Protein AF-A0A964ATF5-F1 (afdb_monomer_lite)

Secondary structure (DSSP, 8-state):
-----PEEESSTTSSS-S-EEEEEEETTEEEEEEEEGGGTEEEEEEEETTS-EEEEE--SS-----S--EEE-GGGHHHHT--PPPPPPP--S---EEEEEEEETTEEEEEEEEE-GGGEEEEEEE-SSS-EEEEEEESSTTPPPEEEEEES-HHHHHHHHHHHHHT-HHHHSSS--

Structure (mmCIF, N/CA/C/O backbone):
data_AF-A0A964ATF5-F1
#
_entry.id   AF-A0A964ATF5-F1
#
loop_
_atom_site.group_PDB
_atom_site.id
_atom_site.type_symbol
_atom_site.label_atom_id
_atom_site.label_alt_id
_atom_site.label_comp_id
_atom_site.label_asym_id
_atom_site.label_entity_id
_atom_site.label_seq_id
_atom_site.pdbx_PDB_ins_code
_atom_site.Cartn_x
_atom_site.Cartn_y
_atom_site.Cartn_z
_atom_site.occupancy
_atom_site.B_iso_or_equiv
_atom_site.auth_seq_id
_atom_site.auth_comp_id
_atom_site.auth_asym_id
_atom_site.auth_atom_id
_atom_site.pdbx_PDB_model_num
ATOM 1 N N . MET A 1 1 ? -17.609 7.959 -8.625 1.00 50.81 1 MET A N 1
ATOM 2 C CA . MET A 1 1 ? -16.649 9.082 -8.663 1.00 50.81 1 MET A CA 1
ATOM 3 C C . MET A 1 1 ? -15.408 8.611 -7.912 1.00 50.81 1 MET A C 1
ATOM 5 O O . MET A 1 1 ? -15.550 7.716 -7.094 1.00 50.81 1 MET A O 1
ATOM 9 N N . SER A 1 2 ? -14.205 9.063 -8.274 1.00 56.31 2 SER A N 1
ATOM 10 C CA . SER A 1 2 ? -12.957 8.657 -7.604 1.00 56.31 2 SER A CA 1
ATOM 11 C C . SER A 1 2 ? -12.400 9.888 -6.902 1.00 56.31 2 SER A C 1
ATOM 13 O O . SER A 1 2 ? -12.044 10.864 -7.566 1.00 56.31 2 SER A O 1
ATOM 15 N N . THR A 1 3 ? -12.387 9.872 -5.570 1.00 64.69 3 THR A N 1
ATOM 16 C CA . THR A 1 3 ? -11.705 10.894 -4.774 1.00 64.69 3 THR A CA 1
ATOM 17 C C . THR A 1 3 ? -10.304 10.400 -4.457 1.00 64.69 3 THR A C 1
ATOM 19 O O . THR A 1 3 ? -10.160 9.304 -3.937 1.00 64.69 3 THR A O 1
ATOM 22 N N . SER A 1 4 ? -9.280 11.201 -4.760 1.00 65.12 4 SER A N 1
ATOM 23 C CA . SER A 1 4 ? -7.876 10.856 -4.515 1.00 65.12 4 SER A CA 1
ATOM 24 C C . SER A 1 4 ? -7.350 11.612 -3.301 1.00 65.12 4 SER A C 1
ATOM 26 O O . SER A 1 4 ? -7.418 12.843 -3.251 1.00 65.12 4 SER A O 1
ATOM 28 N N . ILE A 1 5 ? -6.790 10.883 -2.334 1.00 69.50 5 ILE A N 1
ATOM 29 C CA . ILE A 1 5 ? -6.057 11.466 -1.205 1.00 69.50 5 ILE A CA 1
ATOM 30 C C . ILE A 1 5 ? -4.550 11.296 -1.398 1.00 69.50 5 ILE A C 1
ATOM 32 O O . ILE A 1 5 ? -4.072 10.248 -1.824 1.00 69.50 5 ILE A O 1
ATOM 36 N N . SER A 1 6 ? -3.787 12.337 -1.062 1.00 66.69 6 SER A N 1
ATOM 37 C CA . SER A 1 6 ? -2.322 12.291 -1.082 1.00 66.69 6 SER A CA 1
ATOM 38 C C . SER A 1 6 ? -1.779 11.702 0.221 1.00 66.69 6 SER A C 1
ATOM 40 O O . SER A 1 6 ? -2.226 12.063 1.310 1.00 66.69 6 SER A O 1
ATOM 42 N N . ALA A 1 7 ? -0.777 10.828 0.122 1.00 70.94 7 ALA A N 1
ATOM 43 C CA . ALA A 1 7 ? -0.118 10.233 1.281 1.00 70.94 7 ALA A CA 1
ATOM 44 C C . ALA A 1 7 ? 1.239 10.868 1.589 1.00 70.94 7 ALA A C 1
ATOM 46 O O . ALA A 1 7 ? 1.985 11.286 0.705 1.00 70.94 7 ALA A O 1
ATOM 47 N N . THR A 1 8 ? 1.594 10.857 2.869 1.00 70.62 8 THR A N 1
ATOM 48 C CA . THR A 1 8 ? 2.949 11.095 3.354 1.00 70.62 8 THR A CA 1
ATOM 49 C C . THR A 1 8 ? 3.662 9.762 3.542 1.00 70.62 8 THR A C 1
ATOM 51 O O . THR A 1 8 ? 3.167 8.856 4.216 1.00 70.62 8 THR A O 1
ATOM 54 N N . LEU A 1 9 ? 4.868 9.657 2.991 1.00 73.50 9 LEU A N 1
ATOM 55 C CA . LEU A 1 9 ? 5.733 8.502 3.182 1.00 73.50 9 LEU A CA 1
ATOM 56 C C . LEU A 1 9 ? 6.901 8.871 4.083 1.00 73.50 9 LEU A C 1
ATOM 58 O O . LEU A 1 9 ? 7.586 9.871 3.863 1.00 73.50 9 LEU A O 1
ATOM 62 N N . SER A 1 10 ? 7.170 8.026 5.071 1.00 66.38 10 SER A N 1
ATOM 63 C CA . SER A 1 10 ? 8.470 8.060 5.733 1.00 66.38 10 SER A CA 1
ATOM 64 C C . SER A 1 10 ? 9.520 7.535 4.752 1.00 66.38 10 SER A C 1
ATOM 66 O O . SER A 1 10 ? 9.303 6.513 4.109 1.00 66.38 10 SER A O 1
ATOM 68 N N . HIS A 1 11 ? 10.642 8.243 4.609 1.00 70.38 11 HIS A N 1
ATOM 69 C CA . HIS A 1 11 ? 11.719 7.876 3.680 1.00 70.38 11 HIS A CA 1
ATOM 70 C C . HIS A 1 11 ? 11.206 7.600 2.251 1.00 70.38 11 HIS A C 1
ATOM 72 O O . HIS A 1 11 ? 11.294 6.471 1.775 1.00 70.38 11 HIS A O 1
ATOM 78 N N . PRO A 1 12 ? 10.681 8.612 1.533 1.00 65.31 12 PRO A N 1
ATOM 79 C CA . PRO A 1 12 ? 10.026 8.421 0.232 1.00 65.31 12 PRO A CA 1
ATOM 80 C C . PRO A 1 12 ? 10.938 7.802 -0.841 1.00 65.31 12 PRO A C 1
ATOM 82 O O . PRO A 1 12 ? 10.440 7.242 -1.815 1.00 65.31 12 PRO A O 1
ATOM 85 N N . SER A 1 13 ? 12.260 7.877 -0.655 1.00 70.50 13 SER A N 1
ATOM 86 C CA . SER A 1 13 ? 13.266 7.244 -1.508 1.00 70.50 13 SER A CA 1
ATOM 87 C C . SER A 1 13 ? 13.494 5.759 -1.217 1.00 70.50 13 SER A C 1
ATOM 89 O O . SER A 1 13 ? 14.038 5.064 -2.081 1.00 70.50 13 SER A O 1
ATOM 91 N N . ALA A 1 14 ? 13.070 5.245 -0.058 1.00 78.88 14 ALA A N 1
ATOM 92 C CA . ALA A 1 14 ? 13.141 3.825 0.268 1.00 78.88 14 ALA A CA 1
ATOM 93 C C . ALA A 1 14 ? 12.366 3.015 -0.778 1.00 78.88 14 ALA A C 1
ATOM 95 O O . ALA A 1 14 ? 11.288 3.435 -1.206 1.00 78.88 14 ALA A O 1
ATOM 96 N N . LEU A 1 15 ? 12.908 1.873 -1.217 1.00 83.94 15 LEU A N 1
ATOM 97 C CA . LEU A 1 15 ? 12.185 0.990 -2.134 1.00 83.94 15 LEU A CA 1
ATOM 98 C C . LEU A 1 15 ? 10.875 0.530 -1.483 1.00 83.94 15 LEU A C 1
ATOM 100 O O . LEU A 1 15 ? 9.815 0.662 -2.085 1.00 83.94 15 LEU A O 1
ATOM 104 N N . ILE A 1 16 ? 10.970 0.088 -0.228 1.00 88.50 16 ILE A N 1
ATOM 105 C CA . ILE A 1 16 ? 9.838 -0.236 0.636 1.00 88.50 16 ILE A CA 1
ATOM 106 C C . ILE A 1 16 ? 9.809 0.817 1.751 1.00 88.50 16 ILE A C 1
ATOM 108 O O . ILE A 1 16 ? 10.645 0.759 2.659 1.00 88.50 16 ILE A O 1
ATOM 112 N N . PRO A 1 17 ? 8.907 1.810 1.684 1.00 85.69 17 PRO A N 1
ATOM 113 C CA . PRO A 1 17 ? 8.735 2.786 2.750 1.00 85.69 17 PRO A CA 1
ATOM 114 C C . PRO A 1 17 ? 8.351 2.072 4.052 1.00 85.69 17 PRO A C 1
ATOM 116 O O . PRO A 1 17 ? 7.461 1.222 4.033 1.00 85.69 17 PRO A O 1
ATOM 119 N N . PRO A 1 18 ? 8.979 2.389 5.195 1.00 85.88 18 PRO A N 1
ATOM 120 C CA . PRO A 1 18 ? 8.703 1.675 6.435 1.00 85.88 18 PRO A CA 1
ATOM 121 C C . PRO A 1 18 ? 7.317 1.992 6.993 1.00 85.88 18 PRO A C 1
ATOM 123 O O . PRO A 1 18 ? 6.692 1.130 7.604 1.00 85.88 18 PRO A O 1
ATOM 126 N N . VAL A 1 19 ? 6.843 3.222 6.776 1.00 87.12 19 VAL A N 1
ATOM 127 C CA . VAL A 1 19 ? 5.485 3.667 7.100 1.00 87.12 19 VAL A CA 1
ATOM 128 C C . VAL A 1 19 ? 4.964 4.586 6.003 1.00 87.12 19 VAL A C 1
ATOM 130 O O . VAL A 1 19 ? 5.649 5.532 5.594 1.00 87.12 19 VAL A O 1
ATOM 133 N N . ILE A 1 20 ? 3.726 4.335 5.596 1.00 88.12 20 ILE A N 1
ATOM 134 C CA . ILE A 1 20 ? 2.954 5.119 4.634 1.00 88.12 20 ILE A CA 1
ATOM 135 C C . ILE A 1 20 ? 1.678 5.562 5.338 1.00 88.12 20 ILE A C 1
ATOM 137 O O . ILE A 1 20 ? 1.016 4.733 5.962 1.00 88.12 20 ILE A O 1
ATOM 141 N N . ARG A 1 21 ? 1.341 6.851 5.274 1.00 86.94 21 ARG A N 1
ATOM 142 C CA . ARG A 1 21 ? 0.116 7.386 5.880 1.00 86.94 21 ARG A CA 1
ATOM 143 C C . ARG A 1 21 ? -0.605 8.300 4.917 1.00 86.94 21 ARG A C 1
ATO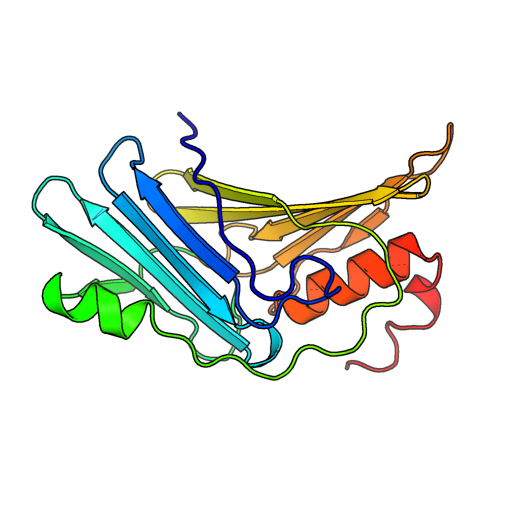M 145 O O . ARG A 1 21 ? 0.026 9.189 4.357 1.00 86.94 21 ARG A O 1
ATOM 152 N N . GLY A 1 22 ? -1.907 8.137 4.782 1.00 83.62 22 GLY A N 1
ATOM 153 C CA . GLY A 1 22 ? -2.760 9.064 4.048 1.00 83.62 22 GLY A CA 1
ATOM 154 C C . GLY A 1 22 ? -3.912 9.522 4.921 1.00 83.62 22 GLY A C 1
ATOM 155 O O . GLY A 1 22 ? -4.393 8.768 5.765 1.00 83.62 22 GLY A O 1
ATOM 156 N N . TYR A 1 23 ? -4.321 10.770 4.732 1.00 82.62 23 TYR A N 1
ATOM 157 C CA . TYR A 1 23 ? -5.541 11.307 5.313 1.00 82.62 23 TYR A CA 1
ATOM 158 C C . TYR A 1 23 ? -6.106 12.370 4.382 1.00 82.62 23 TYR A C 1
ATOM 160 O O . TYR A 1 23 ? -5.359 13.248 3.939 1.00 82.62 23 TYR A O 1
ATOM 168 N N . GLY A 1 24 ? -7.402 12.324 4.109 1.00 80.50 24 GLY A N 1
ATOM 169 C CA . GLY A 1 24 ? -8.054 13.376 3.345 1.00 80.50 24 GLY A CA 1
ATOM 170 C C . GLY A 1 24 ? -9.558 13.180 3.198 1.00 80.50 24 GLY A C 1
ATOM 171 O O . GLY A 1 24 ? -10.079 12.115 3.532 1.00 80.50 24 GLY A O 1
ATOM 172 N N . PRO A 1 25 ? -10.252 14.216 2.705 1.00 81.00 25 PRO A N 1
ATOM 173 C CA . PRO A 1 25 ? -11.669 14.126 2.396 1.00 81.00 25 PRO A CA 1
ATOM 174 C C . PRO A 1 25 ? -11.904 13.189 1.205 1.00 81.00 25 PRO A C 1
ATOM 176 O O . PRO A 1 25 ? -11.100 13.152 0.269 1.00 81.00 25 PRO A O 1
ATOM 179 N N . ILE A 1 26 ? -13.024 12.477 1.239 1.00 79.44 26 ILE A N 1
ATOM 180 C CA . ILE A 1 26 ? -13.593 11.731 0.116 1.00 79.44 26 ILE A CA 1
ATOM 181 C C . ILE A 1 26 ? -15.068 12.110 -0.068 1.00 79.44 26 ILE A C 1
ATOM 183 O O . ILE A 1 26 ? -15.620 12.815 0.773 1.00 79.44 26 ILE A O 1
ATOM 187 N N . ASP A 1 27 ? -15.704 11.646 -1.145 1.00 74.31 27 ASP A N 1
ATOM 188 C CA . ASP A 1 27 ? -17.076 12.045 -1.507 1.00 74.31 27 ASP A CA 1
ATOM 189 C C . ASP A 1 27 ? -18.108 11.861 -0.368 1.00 74.31 27 ASP A C 1
ATOM 191 O O . ASP A 1 27 ? -19.043 12.649 -0.281 1.00 74.31 27 ASP A O 1
ATOM 195 N N . GLU A 1 28 ? -17.922 10.874 0.519 1.00 74.12 28 GLU A N 1
ATOM 196 C CA . GLU A 1 28 ? -18.857 10.527 1.611 1.00 74.12 28 GLU A CA 1
ATOM 197 C C . GLU A 1 28 ? -18.236 10.644 3.023 1.00 74.12 28 GLU A C 1
ATOM 199 O O . GLU A 1 28 ? -18.723 10.042 3.986 1.00 74.12 28 GLU A O 1
ATOM 204 N N . GLY A 1 29 ? -17.141 11.402 3.173 1.00 82.44 29 GLY A N 1
ATOM 205 C CA . GLY A 1 29 ? -16.537 11.656 4.484 1.00 82.44 29 GLY A CA 1
ATOM 206 C C . GLY A 1 29 ? -15.022 11.854 4.467 1.00 82.44 29 GLY A C 1
ATOM 207 O O . GLY A 1 29 ? -14.483 12.608 3.660 1.00 82.44 29 GLY A O 1
ATOM 208 N N . GLU A 1 30 ? -14.313 11.206 5.389 1.00 86.06 30 GLU A N 1
ATOM 209 C CA . GLU A 1 30 ? -12.854 11.294 5.519 1.00 86.06 30 GLU A CA 1
ATOM 210 C C . GLU A 1 30 ? -12.228 9.899 5.483 1.00 86.06 30 GLU A C 1
ATOM 212 O O . GLU A 1 30 ? -12.626 9.001 6.226 1.00 86.06 30 GLU A O 1
ATOM 217 N N . LEU A 1 31 ? -11.204 9.724 4.653 1.00 86.12 31 LEU A N 1
ATOM 218 C CA . LEU A 1 31 ? -10.435 8.490 4.567 1.00 86.12 31 LEU A CA 1
ATOM 219 C C . LEU A 1 31 ? -9.077 8.682 5.234 1.00 86.12 31 LEU A C 1
ATOM 221 O O . LEU A 1 31 ? -8.338 9.615 4.915 1.00 86.12 31 LEU A O 1
ATOM 225 N N . GLY A 1 32 ? -8.723 7.766 6.129 1.00 88.25 32 GLY A N 1
ATOM 226 C CA . GLY A 1 32 ? -7.403 7.680 6.737 1.00 88.25 32 GLY A CA 1
ATOM 227 C C . GLY A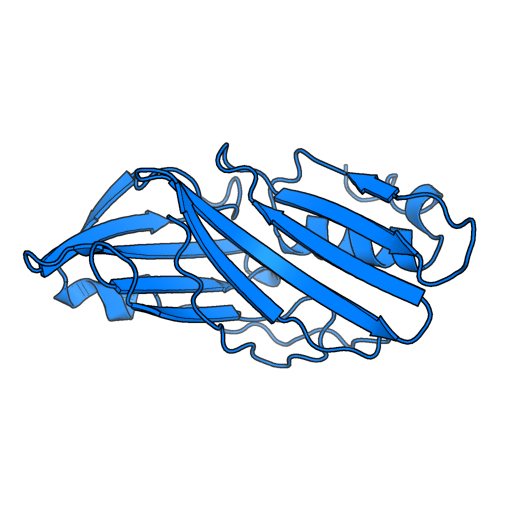 1 32 ? -6.826 6.279 6.606 1.00 88.25 32 GLY A C 1
ATOM 228 O O . GLY A 1 32 ? -7.533 5.290 6.777 1.00 88.25 32 GLY A O 1
ATOM 229 N N . PHE A 1 33 ? -5.528 6.172 6.350 1.00 89.69 33 PHE A N 1
ATOM 230 C CA . PHE A 1 33 ? -4.844 4.886 6.356 1.00 89.69 33 PHE A CA 1
ATOM 231 C C . PHE A 1 33 ? -3.425 4.992 6.884 1.00 89.69 33 PHE A C 1
ATOM 233 O O . PHE A 1 33 ? -2.753 6.019 6.743 1.00 89.69 33 PHE A O 1
ATOM 240 N N . THR A 1 34 ? -2.956 3.879 7.434 1.00 91.06 34 THR A N 1
ATOM 241 C CA . THR A 1 34 ? -1.560 3.672 7.783 1.00 91.06 34 THR A CA 1
ATOM 242 C C . THR A 1 34 ? -1.144 2.267 7.387 1.00 91.06 34 THR A C 1
ATOM 244 O O . THR A 1 34 ? -1.742 1.288 7.829 1.00 91.06 34 THR A O 1
ATOM 247 N N . LEU A 1 35 ? -0.069 2.174 6.610 1.00 91.38 35 LEU A N 1
ATOM 248 C CA . LEU A 1 35 ? 0.571 0.920 6.235 1.00 91.38 35 LEU A CA 1
ATOM 249 C C . LEU A 1 35 ? 1.984 0.889 6.806 1.00 91.38 35 LEU A C 1
ATOM 251 O O . LEU A 1 35 ? 2.717 1.878 6.716 1.00 91.38 35 LEU A O 1
ATOM 255 N N . ALA A 1 36 ? 2.384 -0.253 7.346 1.00 90.88 36 ALA A N 1
ATOM 256 C CA . ALA A 1 36 ? 3.763 -0.555 7.695 1.00 90.88 36 ALA A CA 1
ATOM 257 C C . ALA A 1 36 ? 4.163 -1.862 6.989 1.00 90.88 36 ALA A C 1
ATOM 259 O O . ALA A 1 36 ? 4.073 -2.935 7.594 1.00 90.88 36 ALA A O 1
ATOM 260 N N . PRO A 1 37 ? 4.603 -1.783 5.714 1.00 90.25 37 PRO A N 1
ATOM 261 C CA . PRO A 1 37 ? 4.813 -2.956 4.860 1.00 90.25 37 PRO A CA 1
ATOM 262 C C . PRO A 1 37 ? 5.800 -3.966 5.455 1.00 90.25 37 PRO A C 1
ATOM 264 O O . PRO A 1 37 ? 5.585 -5.173 5.414 1.00 90.25 37 PRO A O 1
ATOM 267 N N . LEU A 1 38 ? 6.882 -3.478 6.074 1.00 88.44 38 LEU A N 1
ATOM 268 C CA . LEU A 1 38 ? 7.891 -4.334 6.709 1.00 88.44 38 LEU A CA 1
ATOM 269 C C . LEU A 1 38 ? 7.382 -5.003 7.991 1.00 88.44 38 LEU A C 1
ATOM 271 O O . LEU A 1 38 ? 7.864 -6.070 8.360 1.00 88.44 38 LEU A O 1
ATOM 275 N N . ALA A 1 39 ? 6.419 -4.380 8.670 1.00 87.88 39 ALA A N 1
ATOM 276 C CA . ALA A 1 39 ? 5.762 -4.952 9.838 1.00 87.88 39 ALA A CA 1
ATOM 277 C C . ALA A 1 39 ? 4.558 -5.830 9.462 1.00 87.88 39 ALA A C 1
ATOM 279 O O . ALA A 1 39 ? 3.976 -6.433 10.359 1.00 87.88 39 ALA A O 1
ATOM 280 N N . ARG A 1 40 ? 4.185 -5.900 8.171 1.00 89.50 40 ARG A N 1
ATOM 281 C CA . ARG A 1 40 ? 2.992 -6.603 7.663 1.00 89.50 40 ARG A CA 1
ATOM 282 C C . ARG A 1 40 ? 1.720 -6.192 8.401 1.00 89.50 40 ARG A C 1
ATOM 284 O O . ARG A 1 40 ? 0.902 -7.022 8.785 1.00 89.50 40 ARG A O 1
ATOM 291 N N . THR A 1 41 ? 1.604 -4.892 8.664 1.00 89.31 41 THR A N 1
ATOM 292 C CA . THR A 1 41 ? 0.426 -4.322 9.321 1.00 89.31 41 THR A CA 1
ATOM 293 C C . THR A 1 41 ? -0.137 -3.192 8.491 1.00 89.31 41 THR A C 1
ATOM 295 O O . THR A 1 41 ? 0.604 -2.348 7.981 1.00 89.31 41 THR A O 1
ATOM 298 N N . ALA A 1 42 ? -1.455 -3.163 8.396 1.00 91.38 42 ALA A N 1
ATOM 299 C CA . ALA A 1 42 ? -2.184 -2.128 7.701 1.00 91.38 42 ALA A CA 1
ATOM 300 C C . ALA A 1 42 ? -3.496 -1.842 8.427 1.00 91.38 42 ALA A C 1
ATOM 302 O O . ALA A 1 42 ? -4.117 -2.732 9.011 1.00 91.38 42 ALA A O 1
ATOM 303 N N . ALA A 1 43 ? -3.895 -0.580 8.413 1.00 91.50 43 ALA A N 1
ATOM 304 C CA . ALA A 1 43 ? -5.188 -0.143 8.899 1.00 91.50 43 ALA A CA 1
ATOM 305 C C . ALA A 1 43 ? -5.720 0.945 7.978 1.00 91.50 43 ALA A C 1
ATOM 307 O O . ALA A 1 43 ? -4.984 1.859 7.593 1.00 91.50 43 ALA A O 1
ATOM 308 N N . VAL A 1 44 ? -7.003 0.847 7.665 1.00 90.00 44 VAL A N 1
ATOM 309 C CA . VAL A 1 44 ? -7.743 1.826 6.881 1.00 90.00 44 VAL A CA 1
ATOM 310 C C . VAL A 1 44 ? -9.024 2.148 7.632 1.00 90.00 44 VAL A C 1
ATOM 312 O O . VAL A 1 44 ? -9.633 1.272 8.245 1.00 90.00 44 VAL A O 1
ATOM 315 N N . ALA A 1 45 ? -9.407 3.413 7.627 1.00 89.75 45 ALA A N 1
ATOM 316 C CA . ALA A 1 45 ? -10.589 3.894 8.303 1.00 89.75 45 ALA A CA 1
ATOM 317 C C . ALA A 1 45 ? -11.310 4.917 7.431 1.00 89.75 45 ALA A C 1
ATOM 319 O O . ALA A 1 45 ? -10.710 5.901 6.999 1.00 89.75 45 ALA A O 1
ATOM 320 N N . LEU A 1 46 ? -12.597 4.680 7.225 1.00 88.38 46 LEU A N 1
ATOM 321 C CA . LEU A 1 46 ? -13.537 5.600 6.616 1.00 88.38 46 LEU A CA 1
ATOM 322 C C . LEU A 1 46 ? -14.394 6.196 7.727 1.00 88.38 46 LEU A C 1
ATOM 324 O O . LEU A 1 46 ? -15.111 5.475 8.421 1.00 88.38 46 LEU A O 1
ATOM 328 N N . ARG A 1 47 ? -14.312 7.508 7.907 1.00 87.06 47 ARG A N 1
ATOM 329 C CA . ARG A 1 47 ? -15.221 8.254 8.767 1.00 87.06 47 ARG A CA 1
ATOM 330 C C . ARG A 1 47 ? -16.340 8.835 7.913 1.00 87.06 47 ARG A C 1
ATOM 332 O O . ARG A 1 47 ? -16.043 9.611 7.012 1.00 87.06 47 ARG A O 1
ATOM 339 N N . THR A 1 48 ? -17.584 8.476 8.201 1.00 85.44 48 THR A N 1
ATOM 340 C CA . THR A 1 48 ? -18.764 8.990 7.491 1.00 85.44 48 THR A CA 1
ATOM 341 C C . THR A 1 48 ? -19.114 10.406 7.956 1.00 85.44 48 THR A C 1
ATOM 343 O O . THR A 1 48 ? -18.638 10.867 9.001 1.00 85.44 48 THR A O 1
ATOM 346 N N . GLU A 1 49 ? -19.973 11.104 7.209 1.00 82.69 49 GLU A N 1
ATOM 347 C CA . GLU A 1 49 ? -20.478 12.434 7.590 1.00 82.69 49 GLU A CA 1
ATOM 348 C C . GLU A 1 49 ? -21.214 12.439 8.941 1.00 82.69 49 GLU A C 1
ATOM 350 O O . GLU A 1 49 ? -21.067 13.384 9.720 1.00 82.69 49 GLU A O 1
ATOM 355 N N . ASP A 1 50 ? -21.923 11.352 9.262 1.00 82.69 50 ASP A N 1
ATOM 356 C CA . ASP A 1 50 ? -22.623 11.163 10.542 1.00 82.69 50 ASP A CA 1
ATOM 357 C C . ASP A 1 50 ? -21.661 10.948 11.728 1.00 82.69 50 ASP A C 1
ATOM 359 O O . ASP A 1 50 ? -22.064 10.946 12.894 1.00 82.69 50 ASP A O 1
ATOM 363 N N . GLY A 1 51 ? -20.358 10.827 11.452 1.00 78.06 51 GLY A N 1
ATOM 364 C CA . GLY A 1 51 ? -19.300 10.724 12.451 1.00 78.06 51 GLY A CA 1
ATOM 365 C C . GLY A 1 51 ? -18.975 9.296 12.879 1.00 78.06 51 GLY A C 1
ATOM 366 O O . GLY A 1 51 ? -18.100 9.113 13.735 1.00 78.06 51 GLY A O 1
ATOM 367 N N . ASP A 1 52 ? -19.621 8.305 12.274 1.00 84.94 52 ASP A N 1
ATOM 368 C CA . ASP A 1 52 ? -19.277 6.909 12.467 1.00 84.94 52 ASP A CA 1
ATOM 369 C C . ASP A 1 52 ? -17.973 6.546 11.750 1.00 84.94 52 ASP A C 1
ATOM 371 O O . ASP A 1 52 ? -17.570 7.196 10.785 1.00 84.94 52 ASP A O 1
ATOM 375 N N . VAL A 1 53 ? -17.291 5.500 12.225 1.00 88.00 53 VAL A N 1
ATOM 376 C CA . VAL A 1 53 ? -16.043 5.030 11.617 1.00 88.00 53 VAL A CA 1
ATOM 377 C C . VAL A 1 53 ? -16.131 3.554 11.270 1.00 88.00 53 VAL A C 1
ATOM 379 O O . VAL A 1 53 ? -16.217 2.691 12.146 1.00 88.00 53 VAL A O 1
ATOM 382 N N . LEU A 1 54 ? -16.024 3.288 9.975 1.00 89.25 54 LEU A N 1
ATOM 383 C CA . LEU A 1 54 ? -15.832 1.977 9.383 1.00 89.25 54 LEU A CA 1
ATOM 384 C C . LEU A 1 54 ? -14.337 1.710 9.248 1.00 89.25 54 LEU A C 1
ATOM 386 O O . LEU A 1 54 ? -13.590 2.538 8.730 1.00 89.25 54 LEU A O 1
ATOM 390 N N . ALA A 1 55 ? -13.882 0.561 9.729 1.00 89.44 55 ALA A N 1
ATOM 391 C CA . ALA A 1 55 ? -12.470 0.223 9.765 1.00 89.44 55 ALA A CA 1
ATOM 392 C C . ALA A 1 55 ? -12.184 -1.135 9.129 1.00 89.44 55 ALA A C 1
ATOM 394 O O . ALA A 1 55 ? -12.908 -2.115 9.321 1.00 89.44 55 ALA A O 1
ATOM 395 N N . TRP A 1 56 ? -11.051 -1.195 8.440 1.00 90.75 56 TRP A N 1
ATOM 396 C CA . TRP A 1 56 ? -10.391 -2.420 8.023 1.00 90.75 56 TRP A CA 1
ATOM 397 C C . TRP A 1 56 ? -9.001 -2.480 8.662 1.00 90.75 56 TRP A C 1
ATOM 399 O O . TRP A 1 56 ? -8.314 -1.463 8.807 1.00 90.75 56 TRP A O 1
ATOM 409 N N . ARG A 1 57 ? -8.573 -3.677 9.064 1.00 89.44 57 ARG A N 1
ATOM 410 C CA . ARG A 1 57 ? -7.246 -3.905 9.631 1.00 89.44 57 ARG A CA 1
ATOM 411 C C . ARG A 1 57 ? -6.719 -5.255 9.174 1.00 89.44 57 ARG A C 1
ATOM 413 O O . ARG A 1 57 ? -7.451 -6.236 9.206 1.00 89.44 57 ARG A O 1
ATOM 420 N N . SER A 1 58 ? -5.436 -5.304 8.837 1.00 88.25 58 SER A N 1
ATOM 421 C CA . SER A 1 58 ? -4.732 -6.553 8.550 1.00 88.25 58 SER A CA 1
ATOM 422 C C . SER A 1 58 ? -4.817 -7.512 9.742 1.00 88.25 58 SER A C 1
ATOM 424 O O . SER A 1 58 ? -4.525 -7.110 10.876 1.00 88.25 58 SER A O 1
ATOM 426 N N . ASP A 1 59 ? -5.106 -8.780 9.481 1.00 84.44 59 ASP A N 1
ATOM 427 C CA . ASP A 1 59 ? -5.084 -9.866 10.468 1.00 84.44 59 ASP A CA 1
ATOM 428 C C . ASP A 1 59 ? -3.729 -10.604 10.527 1.00 84.44 59 ASP A C 1
ATOM 430 O O . ASP A 1 59 ? -3.533 -11.492 11.356 1.00 84.44 59 ASP A O 1
ATOM 434 N N . GLY A 1 60 ? -2.778 -10.209 9.672 1.00 82.69 60 GLY A N 1
ATOM 435 C CA . GLY A 1 60 ? -1.447 -10.807 9.547 1.00 82.69 60 GLY A CA 1
ATOM 436 C C . GLY A 1 60 ? -1.317 -11.845 8.426 1.00 82.69 60 GLY A C 1
ATOM 437 O O . GLY A 1 60 ? -0.190 -12.242 8.122 1.00 82.69 60 GLY A O 1
ATOM 438 N N . SER A 1 61 ? -2.422 -12.253 7.791 1.00 86.25 61 SER A N 1
ATOM 439 C CA . SER A 1 61 ? -2.416 -13.124 6.602 1.00 86.25 61 SER A CA 1
ATOM 440 C C . SER A 1 61 ? -2.165 -12.351 5.302 1.00 86.25 61 SER A C 1
ATOM 442 O O . SER A 1 61 ? -1.572 -12.890 4.369 1.00 86.25 61 SER A O 1
ATOM 444 N N . GLY A 1 62 ? -2.522 -11.067 5.293 1.00 89.31 62 GLY A N 1
ATOM 445 C CA . GLY A 1 62 ? -2.236 -10.102 4.241 1.00 89.31 62 GLY A CA 1
ATOM 446 C C . GLY A 1 62 ? -2.379 -8.670 4.755 1.00 89.31 62 GLY A C 1
ATOM 447 O O . GLY A 1 62 ? -2.934 -8.430 5.833 1.00 89.31 62 GLY A O 1
ATOM 448 N N . ASP A 1 63 ? -1.834 -7.711 4.010 1.00 91.88 63 ASP A N 1
ATOM 449 C CA . ASP A 1 63 ? -1.906 -6.281 4.343 1.00 91.88 63 ASP A CA 1
ATOM 450 C C . ASP A 1 63 ? -2.538 -5.417 3.235 1.00 91.88 63 ASP A C 1
ATOM 452 O O . ASP A 1 63 ? -2.516 -4.188 3.329 1.00 91.88 63 ASP A O 1
ATOM 456 N N . ALA A 1 64 ? -3.147 -6.056 2.231 1.00 90.69 64 ALA A N 1
ATOM 457 C CA . ALA A 1 64 ? -3.974 -5.395 1.229 1.00 90.69 64 ALA A CA 1
ATOM 458 C C . ALA A 1 64 ? -5.346 -5.038 1.815 1.00 90.69 64 ALA A C 1
ATOM 460 O O . ALA A 1 64 ? -6.023 -5.927 2.339 1.00 90.69 64 ALA A O 1
ATOM 461 N N . PRO A 1 65 ? -5.769 -3.766 1.741 1.00 85.88 65 PRO A N 1
ATOM 462 C CA . PRO A 1 65 ? -7.090 -3.379 2.200 1.00 85.88 65 PRO A CA 1
ATOM 463 C C . PRO A 1 65 ? -8.184 -4.059 1.381 1.00 85.88 65 PRO A C 1
ATOM 465 O O . PRO A 1 65 ? -8.043 -4.300 0.185 1.00 85.88 65 PRO A O 1
ATOM 468 N N . GLY A 1 66 ? -9.287 -4.346 2.062 1.00 74.50 66 GLY A N 1
ATOM 469 C CA . GLY A 1 66 ? -10.513 -4.840 1.455 1.00 74.50 66 GLY A CA 1
ATOM 470 C C . GLY A 1 66 ? -11.720 -4.124 2.048 1.00 74.50 66 GLY A C 1
ATOM 471 O O . GLY A 1 66 ? -11.636 -2.974 2.485 1.00 74.50 66 GLY A O 1
ATOM 472 N N . TRP A 1 67 ? -12.846 -4.825 2.095 1.00 76.75 67 TRP A N 1
ATOM 473 C CA . TRP A 1 67 ? -14.085 -4.309 2.668 1.00 76.75 67 TRP A CA 1
ATOM 474 C C . TRP A 1 67 ? -13.923 -3.996 4.165 1.00 76.75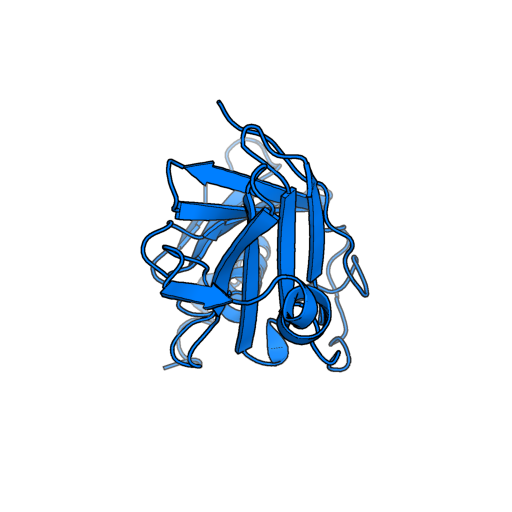 67 TRP A C 1
ATOM 476 O O . TRP A 1 67 ? -13.329 -4.807 4.884 1.00 76.75 67 TRP A O 1
ATOM 486 N N . PRO A 1 68 ? -14.454 -2.865 4.666 1.00 76.12 68 PRO A N 1
ATOM 487 C CA . PRO A 1 68 ? -14.487 -2.565 6.091 1.00 76.12 68 PRO A CA 1
ATOM 488 C C . PRO A 1 68 ? -15.117 -3.716 6.877 1.00 76.12 68 PRO A C 1
ATOM 490 O O . PRO A 1 68 ? -16.162 -4.243 6.511 1.00 76.12 68 PRO A O 1
ATOM 493 N N . GLN A 1 69 ? -14.466 -4.124 7.965 1.00 78.56 69 GLN A N 1
ATOM 494 C CA . GLN A 1 69 ? -14.854 -5.321 8.722 1.00 78.56 69 GLN A CA 1
ATOM 495 C C . GLN A 1 69 ? -15.508 -4.989 10.061 1.00 78.56 69 GLN A C 1
ATOM 497 O O . GLN A 1 69 ? -16.107 -5.861 10.689 1.00 78.56 69 GLN A O 1
ATOM 502 N N . THR A 1 70 ? -15.355 -3.755 10.547 1.00 84.25 70 THR A N 1
ATOM 503 C CA . THR A 1 70 ? -15.811 -3.397 11.889 1.00 84.25 70 THR A CA 1
ATOM 504 C C . THR A 1 70 ? -16.139 -1.918 12.034 1.00 84.25 70 THR A C 1
ATOM 506 O O . THR A 1 70 ? -15.535 -1.062 11.387 1.00 84.25 70 THR A O 1
ATOM 509 N N . TRP A 1 71 ? -17.070 -1.628 12.940 1.00 86.81 71 TRP A N 1
ATOM 510 C CA . TRP A 1 71 ? -17.366 -0.278 13.403 1.00 86.81 71 TRP A CA 1
ATOM 511 C C . TRP A 1 71 ? -16.499 0.037 14.614 1.00 86.81 71 TRP A C 1
ATOM 513 O O . TRP A 1 71 ? -16.432 -0.746 15.568 1.00 86.81 71 TRP A O 1
ATOM 523 N N . VAL A 1 72 ? -15.854 1.201 14.606 1.00 85.00 72 VAL A N 1
ATOM 524 C CA . VAL A 1 72 ? -15.065 1.678 15.744 1.00 85.00 72 VAL A CA 1
ATOM 525 C C . VAL A 1 72 ? -15.550 3.050 16.204 1.00 85.00 72 VAL A C 1
ATOM 527 O O . VAL A 1 72 ? -15.934 3.883 15.389 1.00 85.00 72 VAL A O 1
ATOM 530 N N . PRO A 1 73 ? -15.504 3.348 17.513 1.00 83.75 73 PRO A N 1
ATOM 531 C CA . PRO A 1 73 ? -15.741 4.706 17.979 1.00 83.75 73 PRO A CA 1
ATOM 532 C C . PRO A 1 73 ? -14.703 5.663 17.381 1.00 83.75 73 PRO A C 1
ATOM 534 O O . PRO A 1 73 ? -13.508 5.364 17.416 1.00 83.75 73 PRO A O 1
ATOM 537 N N . ALA A 1 74 ? -15.119 6.852 16.934 1.00 81.69 74 ALA A N 1
ATOM 538 C CA . ALA A 1 74 ? -14.221 7.849 16.333 1.00 81.69 74 ALA A CA 1
ATOM 539 C C . ALA A 1 74 ? -13.002 8.201 17.212 1.00 81.69 74 ALA A C 1
ATOM 541 O O . ALA A 1 74 ? -11.904 8.447 16.719 1.00 81.69 74 ALA A O 1
ATOM 542 N N . GLN A 1 75 ? -13.154 8.137 18.537 1.00 83.44 75 GLN A N 1
ATOM 543 C CA . GLN A 1 75 ? -12.074 8.347 19.511 1.00 83.44 75 GLN A CA 1
ATOM 544 C C . GLN A 1 75 ? -10.933 7.315 19.398 1.00 83.44 75 GLN A C 1
ATOM 546 O O . GLN A 1 75 ? -9.826 7.555 19.883 1.00 83.44 75 GLN A O 1
ATOM 551 N N . GLN A 1 76 ? -11.186 6.157 18.781 1.00 83.25 76 GLN A N 1
ATOM 552 C CA . GLN A 1 76 ? -10.190 5.113 18.543 1.00 83.25 76 GLN A CA 1
ATOM 553 C C . GLN A 1 76 ? -9.424 5.304 17.229 1.00 83.25 76 GLN A C 1
ATOM 555 O O . GLN A 1 76 ? -8.383 4.669 17.060 1.00 83.25 76 GLN A O 1
ATOM 560 N N . LEU A 1 77 ? -9.863 6.206 16.343 1.00 79.62 77 LEU A N 1
ATOM 561 C CA . LEU A 1 77 ? -9.236 6.455 15.042 1.00 79.62 77 LEU A CA 1
ATOM 562 C C . LEU A 1 77 ? -7.724 6.753 15.144 1.00 79.62 77 LEU A C 1
ATOM 564 O O . LEU A 1 77 ? -6.952 6.104 14.434 1.00 79.62 77 LEU A O 1
ATOM 568 N N . PRO A 1 78 ? -7.235 7.611 16.070 1.00 80.44 78 PRO A N 1
ATOM 569 C CA . PRO A 1 78 ? -5.797 7.856 16.196 1.00 80.44 78 PRO A CA 1
ATOM 570 C C . PRO A 1 78 ? -5.001 6.618 16.621 1.00 80.44 78 PRO A C 1
ATOM 572 O O . PRO A 1 78 ? -3.841 6.477 16.243 1.00 80.44 78 PRO A O 1
ATOM 575 N N . LYS A 1 79 ? -5.606 5.724 17.415 1.00 84.06 79 LYS A N 1
ATOM 576 C CA . LYS A 1 79 ? -4.970 4.471 17.850 1.00 84.06 79 LYS A CA 1
ATOM 577 C C . LYS A 1 79 ? -4.965 3.436 16.731 1.00 84.06 79 LYS A C 1
ATOM 579 O O . LYS A 1 79 ? -3.974 2.734 16.573 1.00 84.06 79 LYS A O 1
ATOM 584 N N . LEU A 1 80 ? -6.054 3.359 15.969 1.00 83.69 80 LEU A N 1
ATOM 585 C CA . LEU A 1 80 ? -6.192 2.463 14.826 1.00 83.69 80 LEU A CA 1
ATOM 586 C C . LEU A 1 80 ? -5.166 2.796 13.737 1.00 83.69 80 LEU A C 1
ATOM 588 O O . LEU A 1 80 ? -4.474 1.906 13.255 1.00 83.69 80 LEU A O 1
ATOM 592 N N . LEU A 1 81 ? -5.021 4.082 13.407 1.00 83.38 81 LEU A N 1
ATOM 593 C CA . LEU A 1 81 ? -4.090 4.561 12.382 1.00 83.38 81 LEU A CA 1
ATOM 594 C C . LEU A 1 81 ? -2.650 4.723 12.897 1.00 83.38 81 LEU A C 1
ATOM 596 O O . LEU A 1 81 ? -1.788 5.262 12.198 1.00 83.38 81 LEU A O 1
ATOM 600 N N . HIS A 1 82 ? -2.344 4.269 14.113 1.00 81.38 82 HIS A N 1
ATOM 601 C CA . HIS A 1 82 ? -0.982 4.295 14.623 1.00 81.38 82 HIS A CA 1
ATOM 602 C C . HIS A 1 82 ? -0.220 3.038 14.195 1.00 81.38 82 HIS A C 1
ATOM 604 O O . HIS A 1 82 ? -0.507 1.941 14.663 1.00 81.38 82 HIS A O 1
ATOM 610 N N . ALA A 1 83 ? 0.826 3.211 13.385 1.00 72.56 83 ALA A N 1
ATOM 611 C CA . ALA A 1 83 ? 1.825 2.170 13.156 1.00 72.56 83 ALA A CA 1
ATOM 612 C C . ALA A 1 83 ? 3.212 2.638 13.581 1.00 72.56 83 ALA A C 1
ATOM 614 O O . ALA A 1 83 ? 3.604 3.791 13.345 1.00 72.56 83 ALA A O 1
ATOM 615 N N . LYS A 1 84 ? 3.953 1.711 14.191 1.00 70.25 84 LYS A N 1
ATOM 616 C CA . LYS A 1 84 ? 5.351 1.895 14.561 1.00 70.25 84 LYS A CA 1
ATOM 617 C C . LYS A 1 84 ? 6.218 1.747 13.314 1.00 70.25 84 LYS A C 1
ATOM 619 O O . LYS A 1 84 ? 6.062 0.789 12.565 1.00 70.25 84 LYS A O 1
ATOM 624 N N . ALA A 1 85 ? 7.136 2.687 13.112 1.00 65.38 85 ALA A N 1
ATOM 625 C CA . ALA A 1 85 ? 8.109 2.583 12.037 1.00 65.38 85 ALA A CA 1
ATOM 626 C C . ALA A 1 85 ? 9.174 1.536 12.367 1.00 65.38 85 ALA A C 1
ATOM 628 O O . ALA A 1 85 ? 9.741 1.540 13.462 1.00 65.38 85 ALA A O 1
ATOM 629 N N . THR A 1 86 ? 9.451 0.674 11.396 1.00 69.62 86 THR A N 1
ATOM 630 C CA . THR A 1 86 ? 10.680 -0.124 11.339 1.00 69.62 86 THR A CA 1
ATOM 631 C C . THR A 1 86 ? 11.742 0.683 10.589 1.00 69.62 86 THR A C 1
ATOM 633 O O . THR A 1 86 ? 11.398 1.554 9.791 1.00 69.62 86 THR A O 1
ATOM 636 N N . GLU A 1 87 ? 13.031 0.457 10.841 1.00 68.50 87 GLU A N 1
ATOM 637 C CA . GLU A 1 87 ? 14.072 1.140 10.067 1.00 68.50 87 GLU A CA 1
ATOM 638 C C . GLU A 1 87 ? 13.968 0.776 8.574 1.00 68.50 87 GLU A C 1
ATOM 640 O O . GLU A 1 87 ? 13.770 -0.396 8.238 1.00 68.50 87 GLU A O 1
ATOM 645 N N . PRO A 1 88 ? 14.065 1.762 7.663 1.00 62.31 88 PRO A N 1
ATOM 646 C CA . PRO A 1 88 ? 14.102 1.483 6.237 1.00 62.31 88 PRO A CA 1
ATOM 647 C C . PRO A 1 88 ? 15.402 0.761 5.875 1.00 62.31 88 PRO A C 1
ATOM 649 O O . PRO A 1 88 ? 16.482 1.127 6.335 1.00 62.31 88 PRO A O 1
ATOM 652 N N . GLY A 1 89 ? 15.317 -0.214 4.972 1.00 53.88 89 GLY A N 1
ATOM 653 C CA . GLY A 1 89 ? 16.503 -0.717 4.284 1.00 53.88 89 GLY A CA 1
ATOM 654 C C . GLY A 1 89 ? 17.086 0.339 3.329 1.00 53.88 89 GLY A C 1
ATOM 655 O O . GLY A 1 89 ? 16.364 1.242 2.886 1.00 53.88 89 GLY A O 1
ATOM 656 N N . PRO A 1 90 ? 18.376 0.240 2.963 1.00 54.03 90 PRO A N 1
ATOM 657 C CA . PRO A 1 90 ? 18.958 1.098 1.936 1.00 54.03 90 PRO A CA 1
ATOM 658 C C . PRO A 1 90 ? 18.205 0.932 0.609 1.00 54.03 90 PRO A C 1
ATOM 660 O O . PRO A 1 90 ? 17.827 -0.176 0.230 1.00 54.03 90 PRO A O 1
ATOM 663 N N . SER A 1 91 ? 18.008 2.032 -0.120 1.00 57.53 91 SER A N 1
ATOM 664 C CA . SER A 1 91 ? 17.414 1.994 -1.458 1.00 57.53 91 SER A CA 1
ATOM 665 C C . SER A 1 91 ? 18.449 2.342 -2.520 1.00 57.53 91 SER A C 1
ATOM 667 O O . SER A 1 91 ? 18.912 3.484 -2.558 1.00 57.53 91 SER A O 1
ATOM 669 N N . PRO A 1 92 ? 18.792 1.401 -3.414 1.00 59.72 92 PRO A N 1
ATOM 670 C CA . PRO A 1 92 ? 19.650 1.687 -4.559 1.00 59.72 92 PRO A CA 1
ATOM 671 C C . PRO A 1 92 ? 18.897 2.401 -5.698 1.00 59.72 92 PRO A C 1
ATOM 673 O O . PRO A 1 92 ? 19.496 2.726 -6.722 1.00 59.72 92 PRO A O 1
ATOM 676 N N . LEU A 1 93 ? 17.584 2.627 -5.558 1.00 62.31 93 LEU A N 1
ATOM 677 C CA . LEU A 1 93 ? 16.712 3.087 -6.635 1.00 62.31 93 LEU A CA 1
ATOM 678 C C . LEU A 1 93 ? 16.287 4.548 -6.422 1.00 62.31 93 LEU A C 1
ATOM 680 O O . LEU A 1 93 ? 15.615 4.839 -5.429 1.00 62.31 93 LEU A O 1
ATOM 684 N N . PRO A 1 94 ? 16.595 5.473 -7.352 1.00 60.91 94 PRO A N 1
ATOM 685 C CA . PRO A 1 94 ? 16.069 6.833 -7.289 1.00 60.91 94 PRO A CA 1
ATOM 686 C C . PRO A 1 94 ? 14.551 6.838 -7.526 1.00 60.91 94 PRO A C 1
ATOM 688 O O . PRO A 1 94 ? 14.021 5.980 -8.231 1.00 60.91 94 PRO A O 1
ATOM 691 N N . GLY A 1 95 ? 13.857 7.818 -6.949 1.00 65.19 95 GLY A N 1
ATOM 692 C CA . GLY A 1 95 ? 12.413 8.007 -7.107 1.00 65.19 95 GLY A CA 1
ATOM 693 C C . GLY A 1 95 ? 11.703 8.232 -5.777 1.00 65.19 95 GLY A C 1
ATOM 694 O O . GLY A 1 95 ? 12.253 7.946 -4.716 1.00 65.19 95 GLY A O 1
ATOM 695 N N . SER A 1 96 ? 10.483 8.752 -5.848 1.00 72.06 96 SER A N 1
ATOM 696 C CA . SER A 1 96 ? 9.556 8.851 -4.724 1.00 72.06 96 SER A CA 1
ATOM 697 C C . SER A 1 96 ? 8.261 8.147 -5.086 1.00 72.06 96 SER A C 1
ATOM 699 O O . SER A 1 96 ? 7.837 8.184 -6.243 1.00 72.06 96 SER A O 1
ATOM 701 N N . TRP A 1 97 ? 7.637 7.525 -4.097 1.00 82.25 97 TRP A N 1
ATOM 702 C CA . TRP A 1 97 ? 6.280 7.019 -4.233 1.00 82.25 97 TRP A CA 1
ATOM 703 C C . TRP A 1 97 ? 5.272 8.172 -4.177 1.00 82.25 97 TRP A C 1
ATOM 705 O O . TRP A 1 97 ? 5.400 9.078 -3.353 1.00 82.25 97 TRP A O 1
ATOM 715 N N . ALA A 1 98 ? 4.275 8.114 -5.047 1.00 83.75 98 ALA A N 1
ATOM 716 C CA . ALA A 1 98 ? 2.982 8.755 -4.886 1.00 83.75 98 ALA A CA 1
ATOM 717 C C . ALA A 1 98 ? 1.975 7.682 -4.464 1.00 83.75 98 ALA A C 1
ATOM 719 O O . ALA A 1 98 ? 2.175 6.507 -4.770 1.00 83.75 98 ALA A O 1
ATOM 720 N N . VAL A 1 99 ? 0.925 8.079 -3.751 1.00 84.75 99 VAL A N 1
ATOM 721 C CA . VAL A 1 99 ? -0.148 7.169 -3.350 1.00 84.75 99 VAL A CA 1
ATOM 722 C C . VAL A 1 99 ? -1.475 7.838 -3.637 1.00 84.75 99 VAL A C 1
ATOM 724 O O . VAL A 1 99 ? -1.635 9.024 -3.337 1.00 84.75 99 VAL A O 1
ATOM 727 N N . THR A 1 100 ? -2.399 7.065 -4.178 1.00 85.75 100 THR A N 1
ATOM 728 C CA . THR A 1 100 ? -3.801 7.416 -4.344 1.00 85.75 100 THR A CA 1
ATOM 729 C C . THR A 1 100 ? -4.625 6.354 -3.641 1.00 85.75 100 THR A C 1
ATOM 731 O O . THR A 1 100 ? -4.315 5.172 -3.721 1.00 85.75 100 THR A O 1
ATOM 734 N N . ALA A 1 101 ? -5.654 6.778 -2.920 1.00 84.00 101 ALA A N 1
ATOM 735 C CA . ALA A 1 101 ? -6.683 5.873 -2.440 1.00 84.00 101 ALA A CA 1
ATOM 736 C C . ALA A 1 101 ? -7.976 6.183 -3.179 1.00 84.00 101 ALA A C 1
ATOM 738 O O . ALA A 1 101 ? -8.281 7.363 -3.334 1.00 84.00 101 ALA A O 1
ATOM 739 N N . THR A 1 102 ? -8.709 5.155 -3.591 1.00 82.06 102 THR A N 1
ATOM 740 C CA . THR A 1 102 ? -10.013 5.269 -4.245 1.00 82.06 102 THR A CA 1
ATOM 741 C C . THR A 1 102 ? -11.032 4.445 -3.471 1.00 82.06 102 THR A C 1
ATOM 743 O O . THR A 1 102 ? -10.749 3.326 -3.051 1.00 82.06 102 THR A O 1
ATOM 746 N N . LEU A 1 103 ? -12.230 4.994 -3.290 1.00 78.69 103 LEU A N 1
ATOM 747 C CA . LEU A 1 103 ? -13.361 4.268 -2.727 1.00 78.69 103 LEU A CA 1
ATOM 748 C C . LEU A 1 103 ? -14.234 3.702 -3.863 1.00 78.69 103 LEU A C 1
ATOM 750 O O . LEU A 1 103 ? -14.720 4.452 -4.713 1.00 78.69 103 LEU A O 1
ATOM 754 N N . HIS A 1 104 ? -14.445 2.387 -3.866 1.00 78.12 104 HIS A N 1
ATOM 755 C CA . HIS A 1 104 ? -15.321 1.662 -4.787 1.00 78.12 104 HIS A CA 1
ATOM 756 C C . HIS A 1 104 ? -16.500 1.060 -4.010 1.00 78.12 104 HIS A C 1
ATOM 758 O O . HIS A 1 104 ? -16.445 -0.075 -3.538 1.00 78.12 104 HIS A O 1
ATOM 764 N N . GLY A 1 105 ? -17.578 1.834 -3.854 1.00 77.38 105 GLY A N 1
ATOM 765 C CA . GLY A 1 105 ? -18.644 1.475 -2.916 1.00 77.38 105 GLY A CA 1
ATOM 766 C C . GLY A 1 105 ? -18.115 1.587 -1.489 1.00 77.38 105 GLY A C 1
ATOM 767 O O . GLY A 1 105 ? -17.788 2.682 -1.060 1.00 77.38 105 GLY A O 1
ATOM 768 N N . GLU A 1 106 ? -17.969 0.467 -0.782 1.00 72.56 106 GLU A N 1
ATOM 769 C CA . GLU A 1 106 ? -17.321 0.438 0.541 1.00 72.56 106 GLU A CA 1
ATOM 770 C C . GLU A 1 106 ? -15.877 -0.087 0.488 1.00 72.56 106 GLU A C 1
ATOM 772 O O . GLU A 1 106 ? -15.136 0.053 1.460 1.00 72.56 106 GLU A O 1
ATOM 777 N N . ALA A 1 107 ? -15.450 -0.682 -0.631 1.00 79.44 107 ALA A N 1
ATOM 778 C CA . ALA A 1 107 ? -14.106 -1.229 -0.780 1.00 79.44 107 ALA A CA 1
ATOM 779 C C . ALA A 1 107 ? -13.087 -0.114 -1.034 1.00 79.44 107 ALA A C 1
ATOM 781 O O . ALA A 1 107 ? -13.325 0.791 -1.837 1.00 79.44 107 ALA A O 1
ATOM 782 N N . ILE A 1 108 ? -11.940 -0.186 -0.361 1.00 81.81 108 ILE A N 1
ATOM 783 C CA . ILE A 1 108 ? -10.893 0.830 -0.468 1.00 81.81 108 ILE A CA 1
ATOM 784 C C . ILE A 1 108 ? -9.734 0.255 -1.263 1.00 81.81 108 ILE A C 1
ATOM 786 O O . ILE A 1 108 ? -9.084 -0.694 -0.831 1.00 81.81 108 ILE A O 1
ATOM 790 N N . GLU A 1 109 ? -9.465 0.877 -2.401 1.00 88.00 109 GLU A N 1
ATOM 791 C CA . GLU A 1 109 ? -8.326 0.579 -3.250 1.00 88.00 109 GLU A CA 1
ATOM 792 C C . GLU A 1 109 ? -7.195 1.568 -2.965 1.00 88.00 109 GLU A C 1
ATOM 794 O O . GLU A 1 109 ? -7.423 2.773 -2.853 1.00 88.00 109 GLU A O 1
ATOM 799 N N . LEU A 1 110 ? -5.967 1.072 -2.843 1.00 90.00 110 LEU A N 1
ATOM 800 C CA . LEU A 1 110 ? -4.760 1.880 -2.737 1.00 90.00 110 LEU A CA 1
ATOM 801 C C . LEU A 1 110 ? -3.865 1.611 -3.940 1.00 90.00 110 LEU A C 1
ATOM 803 O O . LEU A 1 110 ? -3.477 0.470 -4.163 1.00 90.00 110 LEU A O 1
ATOM 807 N N . GLU A 1 111 ? -3.471 2.665 -4.646 1.00 92.12 111 GLU A N 1
ATOM 808 C CA . GLU A 1 111 ? -2.508 2.645 -5.745 1.00 92.12 111 GLU A CA 1
ATOM 809 C C . GLU A 1 111 ? -1.246 3.413 -5.340 1.00 92.12 111 GLU A C 1
ATOM 811 O O . GLU A 1 111 ? -1.300 4.535 -4.833 1.00 92.12 111 GLU A O 1
ATOM 816 N N . PHE A 1 112 ? -0.090 2.809 -5.581 1.00 92.19 112 PHE A N 1
ATOM 817 C CA . PHE A 1 112 ? 1.238 3.331 -5.308 1.00 92.19 112 PHE A CA 1
ATOM 818 C C . PHE A 1 112 ? 1.991 3.474 -6.617 1.00 92.19 112 PHE A C 1
ATOM 820 O O . PHE A 1 112 ? 2.232 2.480 -7.293 1.00 92.19 112 PHE A O 1
ATOM 827 N N . THR A 1 113 ? 2.477 4.674 -6.914 1.00 91.75 113 THR A N 1
ATOM 828 C CA . THR A 1 113 ? 3.160 4.956 -8.181 1.00 91.75 113 THR A CA 1
ATOM 829 C C . THR A 1 113 ? 4.559 5.487 -7.924 1.00 91.75 113 THR A C 1
ATOM 831 O O . THR A 1 113 ? 4.743 6.512 -7.265 1.00 91.75 113 THR A O 1
ATOM 834 N N . ARG A 1 114 ? 5.578 4.816 -8.461 1.00 89.50 114 ARG A N 1
ATOM 835 C CA . ARG A 1 114 ? 6.984 5.222 -8.364 1.00 89.50 114 ARG A CA 1
ATOM 836 C C . ARG A 1 114 ? 7.573 5.454 -9.744 1.00 89.50 114 ARG A C 1
ATOM 838 O O . ARG A 1 114 ? 7.703 4.542 -10.558 1.00 89.50 114 ARG A O 1
ATOM 845 N N . LYS A 1 115 ? 8.042 6.680 -9.979 1.00 89.19 115 LYS A N 1
ATOM 846 C CA . LYS A 1 115 ? 8.860 6.997 -11.158 1.00 89.19 115 LYS A CA 1
ATOM 847 C C . LYS A 1 115 ? 10.279 6.470 -10.960 1.00 89.19 115 LYS A C 1
ATOM 849 O O . LYS A 1 115 ? 10.986 6.916 -10.058 1.00 89.19 115 LYS A O 1
ATOM 854 N N . MET A 1 116 ? 10.715 5.581 -11.848 1.00 86.25 116 MET A N 1
ATOM 855 C CA . MET A 1 116 ? 12.009 4.887 -11.788 1.00 86.25 116 MET A CA 1
ATOM 856 C C . MET A 1 116 ? 13.054 5.536 -12.717 1.00 86.25 116 MET A C 1
ATOM 858 O O . MET A 1 116 ? 13.846 4.865 -13.387 1.00 86.25 116 MET A O 1
ATOM 862 N N . GLY A 1 117 ? 13.042 6.870 -12.810 1.00 84.94 117 GLY A N 1
ATOM 863 C CA . GLY A 1 117 ? 13.881 7.626 -13.745 1.00 84.94 117 GLY A CA 1
ATOM 864 C C . GLY A 1 117 ? 13.605 7.246 -15.206 1.00 84.94 117 GLY A C 1
ATOM 865 O O . GLY A 1 117 ? 12.455 7.166 -15.621 1.00 84.94 117 GLY A O 1
ATOM 866 N N . ARG A 1 118 ? 14.659 6.981 -15.992 1.00 86.38 118 ARG A N 1
ATOM 867 C CA . ARG A 1 118 ? 14.533 6.540 -17.400 1.00 86.38 118 ARG A CA 1
ATOM 868 C C . ARG A 1 118 ? 14.019 5.105 -17.557 1.00 86.38 118 ARG A C 1
ATOM 870 O O . ARG A 1 118 ? 13.748 4.691 -18.679 1.00 86.38 118 ARG A O 1
ATOM 877 N N . ARG A 1 119 ? 13.946 4.327 -16.469 1.00 87.12 119 ARG A N 1
ATOM 878 C CA . ARG A 1 119 ? 13.549 2.916 -16.547 1.00 87.12 119 ARG A CA 1
ATOM 879 C C . ARG A 1 119 ? 12.069 2.764 -16.841 1.00 87.12 119 ARG A C 1
ATOM 881 O O . ARG A 1 119 ? 11.734 1.856 -17.585 1.00 87.12 119 ARG A O 1
ATOM 888 N N . GLY A 1 120 ? 11.222 3.639 -16.304 1.00 91.12 120 GLY A N 1
ATOM 889 C CA . GLY A 1 120 ? 9.776 3.520 -16.442 1.00 91.12 120 GLY A CA 1
ATOM 890 C C . GLY A 1 120 ? 9.012 3.943 -15.196 1.00 91.12 120 GLY A C 1
ATOM 891 O O . GLY A 1 120 ? 9.539 4.670 -14.343 1.00 91.12 120 GLY A O 1
ATOM 892 N N . VAL A 1 121 ? 7.781 3.457 -15.098 1.00 92.56 121 VAL A N 1
ATOM 893 C CA . VAL A 1 121 ? 6.868 3.686 -13.976 1.00 92.56 121 VAL A CA 1
ATOM 894 C C . VAL A 1 121 ? 6.503 2.336 -13.370 1.00 92.56 121 VAL A C 1
ATOM 896 O O . VAL A 1 121 ? 6.122 1.419 -14.090 1.00 92.56 121 VAL A O 1
ATOM 899 N N . LEU A 1 122 ? 6.686 2.208 -12.056 1.00 93.94 122 LEU A N 1
ATOM 900 C CA . LEU A 1 122 ? 6.217 1.063 -11.282 1.00 93.94 122 LEU A CA 1
ATOM 901 C C . LEU A 1 122 ? 4.945 1.468 -10.548 1.00 93.94 122 LEU A C 1
ATOM 903 O O . LEU A 1 122 ? 4.952 2.463 -9.821 1.00 93.94 122 LEU A O 1
ATOM 907 N N . GLU A 1 123 ? 3.907 0.667 -10.706 1.00 95.25 123 GLU A N 1
ATOM 908 C CA . GLU A 1 123 ? 2.643 0.789 -9.999 1.00 95.25 123 GLU A CA 1
ATOM 909 C C . GLU A 1 123 ? 2.419 -0.464 -9.155 1.00 95.25 123 GLU A C 1
ATOM 911 O O . GLU A 1 123 ? 2.680 -1.580 -9.605 1.00 95.25 123 GLU A O 1
ATOM 916 N N . VAL A 1 124 ? 1.966 -0.277 -7.922 1.00 95.44 124 VAL A N 1
ATOM 917 C CA . VAL A 1 124 ? 1.565 -1.347 -7.005 1.00 95.44 124 VAL A CA 1
ATOM 918 C C . VAL A 1 124 ? 0.191 -0.978 -6.486 1.00 95.44 124 VAL A C 1
ATOM 920 O O . VAL A 1 124 ? 0.021 0.138 -6.014 1.00 95.44 124 VAL A O 1
ATOM 923 N N . PHE A 1 125 ? -0.787 -1.864 -6.581 1.00 94.50 125 PHE A N 1
ATOM 924 C CA . PHE A 1 125 ? -2.168 -1.542 -6.239 1.00 94.50 125 PHE A CA 1
ATOM 925 C C . PHE A 1 125 ? -2.853 -2.718 -5.555 1.00 94.50 125 PHE A C 1
ATOM 927 O O . PHE A 1 125 ? -2.505 -3.872 -5.804 1.00 94.50 125 PHE A O 1
ATOM 934 N N . SER A 1 126 ? -3.768 -2.431 -4.635 1.00 92.94 126 SER A N 1
ATOM 935 C CA . SER A 1 126 ? -4.615 -3.460 -4.029 1.00 92.94 126 SER A CA 1
ATOM 936 C C . SER A 1 126 ? -5.731 -3.825 -5.002 1.00 92.94 126 SER A C 1
ATOM 938 O O . SER A 1 126 ? -6.320 -2.928 -5.592 1.00 92.94 126 SER A O 1
ATOM 940 N N . ASP A 1 127 ? -6.075 -5.097 -5.135 1.00 82.56 127 ASP A N 1
ATOM 941 C CA . ASP A 1 127 ? -7.124 -5.550 -6.063 1.00 82.56 127 ASP A CA 1
ATOM 942 C C . ASP A 1 127 ? -8.559 -5.434 -5.511 1.00 82.56 127 ASP A C 1
ATOM 944 O O . ASP A 1 127 ? -9.521 -5.765 -6.200 1.00 82.56 127 ASP A O 1
ATOM 948 N N . GLY A 1 128 ? -8.717 -4.981 -4.263 1.00 73.56 128 GLY A N 1
ATOM 949 C CA . GLY A 1 128 ? -10.006 -4.920 -3.565 1.00 73.56 128 GLY A CA 1
ATOM 950 C C . GLY A 1 128 ? -10.534 -6.283 -3.090 1.00 73.56 128 GLY A C 1
ATOM 951 O O . GLY A 1 128 ? -11.507 -6.327 -2.334 1.00 73.56 128 GLY A O 1
ATOM 952 N N . GLU A 1 129 ? -9.871 -7.381 -3.463 1.00 78.56 129 GLU A N 1
ATOM 953 C CA . GLU A 1 129 ? -10.153 -8.759 -3.038 1.00 78.56 129 GLU A CA 1
ATOM 954 C C . GLU A 1 129 ? -9.214 -9.227 -1.912 1.00 78.56 129 GLU A C 1
ATOM 956 O O . GLU A 1 129 ? -9.346 -10.338 -1.397 1.00 78.56 129 GLU A O 1
ATOM 961 N N . GLY A 1 130 ? -8.312 -8.352 -1.461 1.00 83.31 130 GLY A N 1
ATOM 962 C CA . GLY A 1 130 ? -7.408 -8.607 -0.342 1.00 83.31 130 GLY A CA 1
ATOM 963 C C . GLY A 1 130 ? -6.021 -9.079 -0.767 1.00 83.31 130 GLY A C 1
ATOM 964 O O . GLY A 1 130 ? -5.299 -9.643 0.060 1.00 83.31 130 GLY A O 1
ATOM 965 N N . ALA A 1 131 ? -5.611 -8.812 -2.009 1.00 91.19 131 ALA A N 1
ATOM 966 C CA . ALA A 1 131 ? -4.230 -8.975 -2.436 1.00 91.19 131 ALA A CA 1
ATOM 967 C C . ALA A 1 131 ? -3.681 -7.726 -3.143 1.00 91.19 131 ALA A C 1
ATOM 969 O O . ALA A 1 131 ? -4.369 -6.741 -3.417 1.00 91.19 131 ALA A O 1
ATOM 970 N N . TRP A 1 132 ? -2.371 -7.750 -3.365 1.00 95.31 132 TRP A N 1
ATOM 971 C CA . TRP A 1 132 ? -1.628 -6.746 -4.103 1.00 95.31 132 TRP A CA 1
ATOM 972 C C . TRP A 1 132 ? -1.264 -7.270 -5.482 1.00 95.31 132 TRP A C 1
ATOM 974 O O . TRP A 1 132 ? -0.804 -8.404 -5.646 1.00 95.31 132 TRP A O 1
ATOM 984 N N . ALA A 1 133 ? -1.370 -6.384 -6.455 1.00 95.44 133 ALA A N 1
ATOM 985 C CA . ALA A 1 133 ? -0.829 -6.547 -7.784 1.00 95.44 133 ALA A CA 1
ATOM 986 C C . ALA A 1 133 ? 0.185 -5.437 -8.068 1.00 95.44 133 ALA A C 1
ATOM 988 O O . ALA A 1 133 ? 0.263 -4.417 -7.375 1.00 95.44 133 ALA A O 1
ATOM 989 N N . TRP A 1 134 ? 1.008 -5.648 -9.084 1.00 95.94 134 TRP A N 1
ATOM 990 C CA . TRP A 1 134 ? 1.960 -4.656 -9.552 1.00 95.94 134 TRP A CA 1
ATOM 991 C C . TRP A 1 134 ? 2.069 -4.694 -11.068 1.00 95.94 134 TRP A C 1
ATOM 993 O O . TRP A 1 134 ? 1.918 -5.740 -11.699 1.00 95.94 134 TRP A O 1
ATOM 1003 N N . ARG A 1 135 ? 2.373 -3.539 -11.659 1.00 95.94 135 ARG A N 1
ATOM 1004 C CA . ARG A 1 135 ? 2.710 -3.419 -13.077 1.00 95.94 135 ARG A CA 1
ATOM 1005 C C . ARG A 1 135 ? 3.877 -2.466 -13.271 1.00 95.94 135 ARG A C 1
ATOM 1007 O O . ARG A 1 135 ? 4.012 -1.469 -12.567 1.00 95.94 135 ARG A O 1
ATOM 1014 N N . PHE A 1 136 ? 4.736 -2.781 -14.225 1.00 94.31 136 PHE A N 1
ATOM 1015 C CA . PHE A 1 136 ? 5.865 -1.951 -14.604 1.00 94.31 136 PHE A CA 1
ATOM 1016 C C . PHE A 1 136 ? 5.793 -1.625 -16.089 1.00 94.31 136 PHE A C 1
ATOM 1018 O O . PHE A 1 136 ? 5.917 -2.512 -16.939 1.00 94.31 136 PHE A O 1
ATOM 1025 N N . GLU A 1 137 ? 5.625 -0.340 -16.388 1.00 93.81 137 GLU A N 1
ATO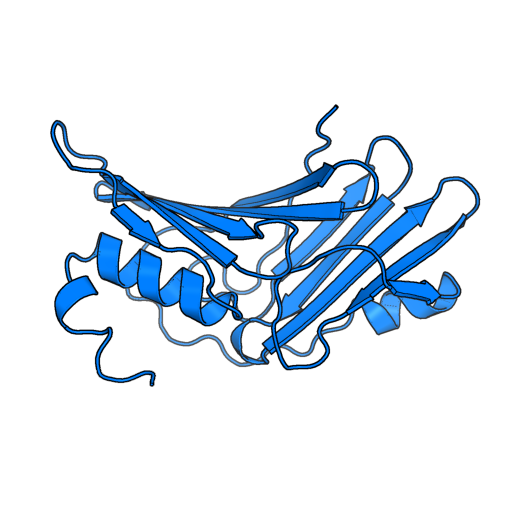M 1026 C CA . GLU A 1 137 ? 5.655 0.195 -17.744 1.00 93.81 137 GLU A CA 1
ATOM 1027 C C . GLU A 1 137 ? 7.068 0.713 -18.064 1.00 93.81 137 GLU A C 1
ATOM 1029 O O . GLU A 1 137 ? 7.512 1.700 -17.461 1.00 93.81 137 GLU A O 1
ATOM 1034 N N . PRO A 1 138 ? 7.809 0.086 -18.999 1.00 91.12 138 PRO A N 1
ATOM 1035 C CA . PRO A 1 138 ? 9.160 0.523 -19.326 1.00 91.12 138 PRO A CA 1
ATOM 1036 C C . PRO A 1 138 ? 9.177 1.877 -20.044 1.00 91.12 138 PRO A C 1
ATOM 1038 O O . PRO A 1 138 ? 8.488 2.091 -21.033 1.00 91.12 138 PRO A O 1
ATOM 1041 N N . GLY A 1 139 ? 10.086 2.763 -19.644 1.00 86.75 139 GLY A N 1
ATOM 1042 C CA . GLY A 1 139 ? 10.273 4.087 -20.250 1.00 86.75 139 GLY A CA 1
ATOM 1043 C C . GLY A 1 139 ? 10.992 4.082 -21.606 1.00 86.75 139 GLY A C 1
ATOM 1044 O O . GLY A 1 139 ? 11.248 5.147 -22.167 1.00 86.75 139 GLY A O 1
ATOM 1045 N N . ARG A 1 140 ? 11.362 2.907 -22.134 1.00 83.94 140 ARG A N 1
ATOM 1046 C CA . ARG A 1 140 ? 12.002 2.751 -23.450 1.00 83.94 140 ARG A CA 1
ATOM 1047 C C . ARG A 1 140 ? 10.972 2.334 -24.496 1.00 83.94 140 ARG A C 1
ATOM 1049 O O . ARG A 1 140 ? 10.167 1.441 -24.245 1.00 83.94 140 ARG A O 1
ATOM 1056 N N . ALA A 1 141 ? 11.058 2.911 -25.693 1.00 73.81 141 ALA A N 1
ATOM 1057 C CA . ALA A 1 141 ? 10.226 2.502 -26.820 1.00 73.81 141 ALA A CA 1
ATOM 1058 C C . ALA A 1 141 ? 10.398 0.995 -27.103 1.00 73.81 141 ALA A C 1
ATOM 1060 O O . ALA A 1 141 ? 11.525 0.511 -27.219 1.00 73.81 141 ALA A O 1
ATOM 1061 N N . GLY A 1 142 ? 9.283 0.262 -27.182 1.00 68.69 142 GLY A N 1
ATOM 1062 C CA . GLY A 1 142 ? 9.264 -1.186 -27.429 1.00 68.69 142 GLY A CA 1
ATOM 1063 C C . GLY A 1 142 ? 9.537 -2.074 -26.207 1.00 68.69 142 GLY A C 1
ATOM 1064 O O . GLY A 1 142 ? 9.692 -3.281 -26.368 1.00 68.69 142 GLY A O 1
ATOM 1065 N N . GLY A 1 143 ? 9.619 -1.520 -24.992 1.00 79.81 143 GLY A N 1
ATOM 1066 C CA . GLY A 1 143 ? 9.631 -2.336 -23.776 1.00 79.81 143 GLY A CA 1
ATOM 1067 C C . GLY A 1 143 ? 8.269 -2.992 -23.523 1.00 79.81 143 GLY A C 1
ATOM 1068 O O . GLY A 1 143 ? 7.242 -2.337 -23.651 1.00 79.81 143 GLY A O 1
ATOM 1069 N N . ALA A 1 144 ? 8.264 -4.276 -23.161 1.00 85.75 144 ALA A N 1
ATOM 1070 C CA . ALA A 1 144 ? 7.043 -4.989 -22.797 1.00 85.75 144 ALA A CA 1
ATOM 1071 C C . ALA A 1 144 ? 6.607 -4.647 -21.364 1.00 85.75 144 ALA A C 1
ATOM 1073 O O . ALA A 1 144 ? 7.448 -4.576 -20.466 1.00 85.75 144 ALA A O 1
ATOM 1074 N N . LEU A 1 145 ? 5.298 -4.474 -21.167 1.00 88.81 145 LEU A N 1
ATOM 1075 C CA . LEU A 1 145 ? 4.675 -4.398 -19.846 1.00 88.81 145 LEU A CA 1
ATOM 1076 C C . LEU A 1 145 ? 5.004 -5.668 -19.052 1.00 88.81 145 LEU A C 1
ATOM 1078 O O . LEU A 1 145 ? 4.900 -6.776 -19.579 1.00 88.81 145 LEU A O 1
ATOM 1082 N N . GLN A 1 146 ? 5.375 -5.498 -17.788 1.00 92.56 146 GLN A N 1
ATOM 1083 C CA . GLN A 1 146 ? 5.551 -6.594 -16.835 1.00 92.56 146 GLN A CA 1
ATOM 1084 C C . GLN A 1 146 ? 4.537 -6.431 -15.709 1.00 92.56 146 GLN A C 1
ATOM 1086 O O . GLN A 1 146 ? 4.260 -5.301 -15.310 1.00 92.56 146 GLN A O 1
ATOM 1091 N N . ALA A 1 147 ? 3.990 -7.530 -15.201 1.00 93.81 147 ALA A N 1
ATOM 1092 C CA . ALA A 1 147 ? 3.000 -7.494 -14.132 1.00 93.81 147 ALA A CA 1
ATOM 1093 C C . ALA A 1 147 ? 3.042 -8.765 -13.278 1.00 93.81 147 ALA A C 1
ATOM 1095 O O . ALA A 1 147 ? 3.533 -9.802 -13.729 1.00 93.81 147 ALA A O 1
ATOM 1096 N N . GLY A 1 148 ? 2.497 -8.665 -12.069 1.00 92.38 148 GLY A N 1
ATOM 1097 C CA . GLY A 1 148 ? 2.216 -9.784 -11.174 1.00 92.38 148 GLY A CA 1
ATOM 1098 C C . GLY A 1 148 ? 1.013 -9.468 -10.286 1.00 92.38 148 GLY A C 1
ATOM 1099 O O . GLY A 1 148 ? 0.693 -8.298 -10.075 1.00 92.38 148 GLY A O 1
ATOM 1100 N N . ASP A 1 149 ? 0.343 -10.501 -9.785 1.00 92.81 149 ASP A N 1
ATOM 1101 C CA . ASP A 1 149 ? -0.907 -10.413 -9.027 1.00 92.81 149 ASP A CA 1
ATOM 1102 C C . ASP A 1 149 ? -0.943 -11.405 -7.849 1.00 92.81 149 ASP A C 1
ATOM 1104 O O . ASP A 1 149 ? -0.010 -12.184 -7.633 1.00 92.81 149 ASP A O 1
ATOM 1108 N N . GLY A 1 150 ? -1.997 -11.319 -7.028 1.00 87.94 150 GLY A N 1
ATOM 1109 C CA . GLY A 1 150 ? -2.256 -12.268 -5.942 1.00 87.94 150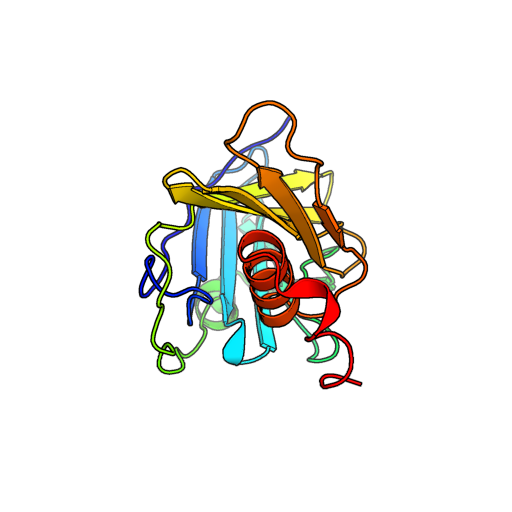 GLY A CA 1
ATOM 1110 C C . GLY A 1 150 ? -1.249 -12.227 -4.787 1.00 87.94 150 GLY A C 1
ATOM 1111 O O . GLY A 1 150 ? -1.125 -13.198 -4.039 1.00 87.94 150 GLY A O 1
ATOM 1112 N N . VAL A 1 151 ? -0.503 -11.129 -4.619 1.00 93.00 151 VAL A N 1
ATOM 1113 C CA . VAL A 1 151 ? 0.545 -11.026 -3.597 1.00 93.00 151 VAL A CA 1
ATOM 1114 C C . VAL A 1 151 ? -0.059 -10.567 -2.263 1.00 93.00 151 VAL A C 1
ATOM 1116 O O . VAL A 1 151 ? -0.555 -9.449 -2.179 1.00 93.00 151 VAL A O 1
ATOM 1119 N N . PRO A 1 152 ? 0.031 -11.336 -1.164 1.00 91.38 152 PRO A N 1
ATOM 1120 C CA . PRO A 1 152 ? -0.656 -10.982 0.087 1.00 91.38 152 PRO A CA 1
ATOM 1121 C C . PRO A 1 152 ? -0.052 -9.773 0.823 1.00 91.38 152 PRO A C 1
ATOM 1123 O O . PRO A 1 152 ? -0.706 -9.178 1.678 1.00 91.38 152 PRO A O 1
ATOM 1126 N N . PHE A 1 153 ? 1.196 -9.397 0.512 1.00 94.31 153 PHE A N 1
ATOM 1127 C CA . PHE A 1 153 ? 1.928 -8.346 1.226 1.00 94.31 153 PHE A CA 1
ATOM 1128 C C . PHE A 1 153 ? 2.459 -7.244 0.304 1.00 94.31 153 PHE A C 1
ATOM 1130 O O . PHE A 1 153 ? 3.165 -7.523 -0.671 1.00 94.31 153 PHE A O 1
ATOM 1137 N N . LEU A 1 154 ? 2.253 -5.984 0.692 1.00 94.50 154 LEU A N 1
ATOM 1138 C CA . LEU A 1 154 ? 2.680 -4.797 -0.053 1.00 94.50 154 LEU A CA 1
ATOM 1139 C C . LEU A 1 154 ? 4.196 -4.779 -0.260 1.00 94.50 154 LEU A C 1
ATOM 1141 O O . LEU A 1 154 ? 4.693 -4.480 -1.344 1.00 94.50 154 LEU A O 1
ATOM 1145 N N . ALA A 1 155 ? 4.949 -5.146 0.780 1.00 92.81 155 ALA A N 1
ATOM 1146 C CA . ALA A 1 155 ? 6.405 -5.240 0.716 1.00 92.81 155 ALA A CA 1
ATOM 1147 C C . ALA A 1 155 ? 6.875 -6.235 -0.359 1.00 92.81 155 ALA A C 1
ATOM 1149 O O . ALA A 1 155 ? 7.872 -5.982 -1.038 1.00 92.81 155 ALA A O 1
ATOM 1150 N N . ALA A 1 156 ? 6.157 -7.350 -0.526 1.00 93.00 156 ALA A N 1
ATOM 1151 C CA . ALA A 1 156 ? 6.471 -8.347 -1.540 1.00 93.00 156 ALA A CA 1
ATOM 1152 C C . ALA A 1 156 ? 6.137 -7.824 -2.945 1.00 93.00 156 ALA A C 1
ATOM 1154 O O . ALA A 1 156 ? 6.999 -7.904 -3.818 1.00 93.00 156 ALA A O 1
ATOM 1155 N N . ALA A 1 157 ? 4.974 -7.194 -3.141 1.00 94.81 157 ALA A N 1
ATOM 1156 C CA . ALA A 1 157 ? 4.598 -6.605 -4.429 1.00 94.81 157 ALA A CA 1
ATOM 1157 C C . ALA A 1 157 ? 5.568 -5.487 -4.865 1.00 94.81 157 ALA A C 1
ATOM 1159 O O . ALA A 1 157 ? 6.071 -5.497 -5.989 1.00 94.81 157 ALA A O 1
ATOM 1160 N N . MET A 1 158 ? 5.941 -4.582 -3.948 1.00 93.31 158 MET A N 1
ATOM 1161 C CA . MET A 1 158 ? 6.958 -3.549 -4.199 1.00 93.31 158 MET A CA 1
ATOM 1162 C C . MET A 1 158 ? 8.321 -4.148 -4.573 1.00 93.31 158 MET A C 1
ATOM 1164 O O . MET A 1 158 ? 9.005 -3.630 -5.459 1.00 93.31 158 MET A O 1
ATOM 1168 N N . ARG A 1 159 ? 8.735 -5.233 -3.903 1.00 91.81 159 ARG A N 1
ATOM 1169 C CA . ARG A 1 159 ? 10.013 -5.903 -4.176 1.00 91.81 159 ARG A CA 1
ATOM 1170 C C . ARG A 1 159 ? 10.000 -6.604 -5.531 1.00 91.81 159 ARG A C 1
ATOM 1172 O O . ARG A 1 159 ? 10.932 -6.398 -6.304 1.00 91.81 159 ARG A O 1
ATOM 1179 N N . GLN A 1 160 ? 8.968 -7.393 -5.819 1.00 92.06 160 GLN A N 1
ATOM 1180 C CA . GLN A 1 160 ? 8.820 -8.106 -7.089 1.00 92.06 160 GLN A CA 1
ATOM 1181 C C . GLN A 1 160 ? 8.780 -7.129 -8.268 1.00 92.06 160 GLN A C 1
ATOM 1183 O O . GLN A 1 160 ? 9.579 -7.264 -9.193 1.00 92.06 160 GLN A O 1
ATOM 1188 N N . GLY A 1 161 ? 7.954 -6.082 -8.190 1.00 91.81 161 GLY A N 1
ATOM 1189 C CA . GLY A 1 161 ? 7.877 -5.073 -9.245 1.00 91.81 161 GLY A CA 1
ATOM 1190 C C . GLY A 1 161 ? 9.188 -4.310 -9.457 1.00 91.81 161 GLY A C 1
ATOM 1191 O O . GLY A 1 161 ? 9.567 -4.016 -10.590 1.00 91.81 161 GLY A O 1
ATOM 1192 N N . ALA A 1 162 ? 9.949 -4.045 -8.391 1.00 89.81 162 ALA A N 1
ATOM 1193 C CA . ALA A 1 162 ? 11.270 -3.437 -8.525 1.00 89.81 162 ALA A CA 1
ATOM 1194 C C . ALA A 1 162 ? 12.320 -4.382 -9.123 1.00 89.81 162 ALA A C 1
ATOM 1196 O O . ALA A 1 162 ? 13.163 -3.927 -9.897 1.00 89.81 162 ALA A O 1
ATOM 1197 N N . LEU A 1 163 ? 12.275 -5.676 -8.801 1.00 88.94 163 LEU A N 1
ATOM 1198 C CA . LEU A 1 163 ? 13.137 -6.684 -9.421 1.00 88.94 163 LEU A CA 1
ATOM 1199 C C . LEU A 1 163 ? 12.818 -6.835 -10.911 1.00 88.94 163 LEU A C 1
ATOM 1201 O O . LEU A 1 163 ? 13.736 -6.828 -11.730 1.00 88.94 163 LEU A O 1
ATOM 1205 N N . ALA A 1 164 ? 11.537 -6.851 -11.277 1.00 8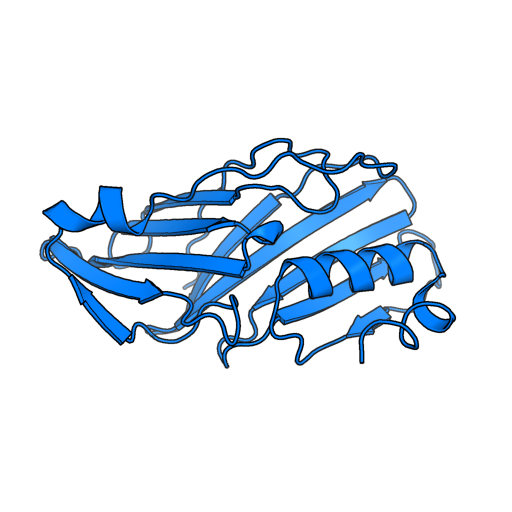7.50 164 ALA A N 1
ATOM 1206 C CA . ALA A 1 164 ? 11.093 -6.829 -12.667 1.00 87.50 164 ALA A CA 1
ATOM 1207 C C . ALA A 1 164 ? 11.607 -5.581 -13.408 1.00 87.50 164 ALA A C 1
ATOM 1209 O O . ALA A 1 164 ? 12.282 -5.699 -14.433 1.00 87.50 164 ALA A O 1
ATOM 1210 N N . ALA A 1 165 ? 11.463 -4.393 -12.807 1.00 85.75 165 ALA A N 1
ATOM 1211 C CA . ALA A 1 165 ? 12.002 -3.137 -13.342 1.00 85.75 165 ALA A CA 1
ATOM 1212 C C . ALA A 1 165 ? 13.541 -3.115 -13.491 1.00 85.75 165 ALA A C 1
ATOM 1214 O O . ALA A 1 165 ? 14.106 -2.310 -14.250 1.00 85.75 165 ALA A O 1
ATOM 1215 N N . LEU A 1 166 ? 14.243 -3.975 -12.750 1.00 85.12 166 LEU A N 1
ATOM 1216 C CA . LEU A 1 166 ? 15.686 -4.182 -12.851 1.00 85.12 166 LEU A CA 1
ATOM 1217 C C . LEU A 1 166 ? 16.077 -5.273 -13.858 1.00 85.12 166 LEU A C 1
ATOM 1219 O O . LEU A 1 166 ? 17.256 -5.349 -14.198 1.00 85.12 166 LEU A O 1
ATOM 1223 N N . GLY A 1 167 ? 15.119 -6.048 -14.372 1.00 83.19 167 GLY A N 1
ATOM 1224 C CA . GLY A 1 167 ? 15.367 -7.209 -15.227 1.00 83.19 167 GLY A CA 1
ATOM 1225 C C . GLY A 1 167 ? 15.856 -8.436 -14.455 1.00 83.19 167 GLY A C 1
ATOM 1226 O O . GLY A 1 167 ? 16.590 -9.235 -15.017 1.00 83.19 167 GLY A O 1
ATOM 1227 N N . LEU A 1 168 ? 15.493 -8.548 -13.174 1.00 77.81 168 LEU A N 1
ATOM 1228 C CA . LEU A 1 168 ? 15.930 -9.594 -12.238 1.00 77.81 168 LEU A CA 1
ATOM 1229 C C . LEU A 1 168 ? 14.773 -10.501 -11.776 1.00 77.81 168 LEU A C 1
ATOM 1231 O O . LEU A 1 168 ? 14.890 -11.173 -10.757 1.00 77.81 168 LEU A O 1
ATOM 1235 N N . ALA A 1 169 ? 13.622 -10.468 -12.457 1.00 64.69 169 ALA A N 1
ATOM 1236 C CA . ALA A 1 169 ? 12.434 -11.210 -12.027 1.00 64.69 169 ALA A CA 1
ATOM 1237 C C . ALA A 1 169 ? 12.602 -12.737 -12.122 1.00 64.69 169 ALA A C 1
ATOM 1239 O O . ALA A 1 169 ? 12.074 -13.442 -11.266 1.00 64.69 169 ALA A O 1
ATOM 1240 N N . ASP A 1 170 ? 13.373 -13.230 -13.096 1.00 55.72 170 ASP A N 1
ATOM 1241 C CA . ASP A 1 170 ? 13.564 -14.671 -13.319 1.00 55.72 170 ASP A CA 1
ATOM 1242 C C . ASP A 1 170 ? 14.460 -15.337 -12.252 1.00 55.72 170 ASP A C 1
ATOM 1244 O O . ASP A 1 170 ? 14.319 -16.529 -12.007 1.00 55.72 170 ASP A O 1
ATOM 1248 N N . ASP A 1 171 ? 15.315 -14.575 -11.555 1.00 46.66 171 ASP A N 1
ATOM 1249 C CA . ASP A 1 171 ? 16.258 -15.104 -10.548 1.00 46.66 171 ASP A CA 1
ATOM 1250 C C . ASP A 1 171 ? 15.718 -15.057 -9.101 1.00 46.66 171 ASP A C 1
ATOM 1252 O O . ASP A 1 171 ? 16.336 -15.595 -8.185 1.00 46.66 171 ASP A O 1
ATOM 1256 N N . ALA A 1 172 ? 14.598 -14.368 -8.846 1.00 44.44 172 ALA A N 1
ATOM 1257 C CA . ALA A 1 172 ? 14.179 -13.996 -7.485 1.00 44.44 172 ALA A CA 1
ATOM 1258 C C . ALA A 1 172 ? 12.899 -14.682 -6.977 1.00 44.44 172 ALA A C 1
ATOM 1260 O O . ALA A 1 172 ? 12.542 -14.515 -5.807 1.00 44.44 172 ALA A O 1
ATOM 1261 N N . LEU A 1 173 ? 12.199 -15.425 -7.836 1.00 42.81 173 LEU A N 1
ATOM 1262 C CA . LEU A 1 173 ? 10.967 -16.138 -7.479 1.00 42.81 173 LEU A CA 1
ATOM 1263 C C . LEU A 1 173 ? 11.221 -17.494 -6.795 1.00 42.81 173 LEU A C 1
ATOM 1265 O O . LEU A 1 173 ? 10.291 -18.040 -6.210 1.00 42.81 173 LEU A O 1
ATOM 1269 N N . GLU A 1 174 ? 12.454 -18.011 -6.806 1.00 41.72 174 GLU A N 1
ATOM 1270 C CA . GLU A 1 174 ? 12.787 -19.301 -6.175 1.00 41.72 174 GLU A CA 1
ATOM 1271 C C . GLU A 1 174 ? 13.008 -19.222 -4.650 1.00 41.72 174 GLU A C 1
ATOM 1273 O O . GLU A 1 174 ? 12.961 -20.249 -3.982 1.00 41.72 174 GLU A O 1
ATOM 1278 N N . ASP A 1 175 ? 13.183 -18.028 -4.071 1.00 39.31 175 ASP A N 1
ATOM 1279 C CA . ASP A 1 175 ? 13.692 -17.866 -2.692 1.00 39.31 175 ASP A CA 1
ATOM 1280 C C . ASP A 1 175 ? 12.654 -17.330 -1.677 1.00 39.31 175 ASP A C 1
ATOM 1282 O O . ASP A 1 175 ? 13.004 -16.881 -0.582 1.00 39.31 175 ASP A O 1
ATOM 1286 N N . VAL A 1 176 ? 11.362 -17.317 -2.034 1.00 39.19 176 VAL A N 1
ATOM 1287 C CA . VAL A 1 176 ? 10.277 -16.790 -1.167 1.00 39.19 176 VAL A CA 1
ATOM 1288 C C . VAL A 1 176 ? 9.083 -17.755 -1.038 1.00 39.19 176 VAL A C 1
ATOM 1290 O O . VAL A 1 176 ? 8.002 -17.336 -0.625 1.00 39.19 176 VAL A O 1
ATOM 1293 N N . ALA A 1 177 ? 9.266 -19.037 -1.371 1.00 36.25 177 ALA A N 1
ATOM 1294 C CA . ALA A 1 177 ? 8.296 -20.099 -1.077 1.00 36.25 177 ALA A CA 1
ATOM 1295 C C . ALA A 1 177 ? 8.490 -20.674 0.336 1.00 36.25 177 ALA A C 1
ATOM 1297 O O . ALA A 1 177 ? 9.658 -20.873 0.743 1.00 36.25 177 ALA A O 1
#

Sequence (177 aa):
MSTSISATLSHPSALIPPVIRGYGPIDEGELGFTLAPLARTAAVALRTEDGDVLAWRSDGSGDAPGWPQTWVPAQQLPKLLHAKATEPGPSPLPGSWAVTATLHGEAIELEFTRKMGRRGVLEVFSDGEGAWAWRFEPGRAGGALQAGDGVPFLAAAMRQGALAALGLADDALEDVA

pLDDT: mean 81.16, std 12.75, range [36.25, 95.94]

Radius of gyration: 16.17 Å; chains: 1; bounding box: 42×34×47 Å

Foldseek 3Di:
DWDWWKKDFQPQFFLQGQKIWTWDADPFAIKIKIDRQVVQKIKIWGQGPVRKIFIDIDPSQFHFFAAGDDTDHNVCVVVRRDDDGDDGDDHPFGWGKIWTWTQDPRQIKIKIWTDRDQQFIKIWMHPNPQWIKIWTDGNDPPDDIDIDIDHRTPVVRSVLSVCVSVVNNVPPPVPPD